Protein AF-A0A0L9VII1-F1 (afdb_monomer)

Nearest PDB structures (foldseek):
  7opo-assembly6_K  TM=8.783E-01  e=5.253E-01  Homo sapiens
  2jed-assembly2_B  TM=7.831E-01  e=4.594E-01  Homo sapiens
  3iw4-assembly1_A  TM=8.078E-01  e=8.975E-01  Homo sapiens
  6g78-assembly2_B  TM=8.045E-01  e=1.026E+00  Homo sapiens
  4qd6-assembly1_A  TM=7.711E-01  e=4.187E+00  Homo sapiens

Sequence (50 aa):
MAMAAPGQLNVNESPSWGSRSVDCFEKLEQIGEGTYGGVMWFQVLDITYV

pLDDT: mean 71.23, std 10.89, range [44.97, 90.94]

Solvent-accessible surface area (backbone atoms only — not comparable to full-atom values): 3653 Å² total; per-residue (Å²): 136,87,82,80,58,93,81,75,52,99,63,73,76,73,72,84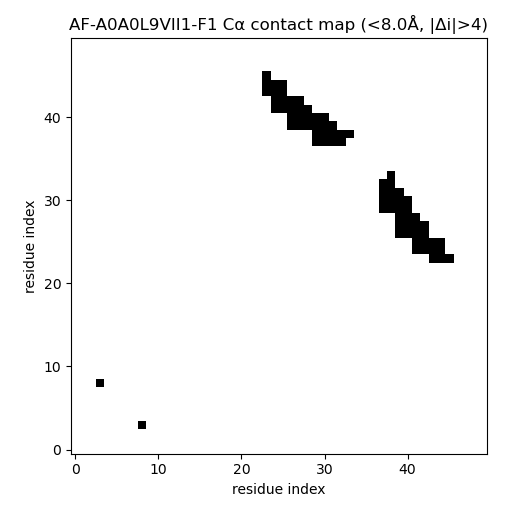,76,66,92,71,62,76,87,48,45,48,79,72,50,79,77,47,76,51,100,90,49,69,46,62,46,59,49,77,75,71,83,82,83,128

Secondary structure (DSSP, 8-state):
-PPPPTTSS------------GGGEEEEEEEEEETTEEEEEEEES-----

Foldseek 3Di:
DDDDDPPPDPDPPDPCPDPDDPVQWDWDAWPDADPVGTDTDTDRNDDPDD

Organism: Phaseolus angularis (NCBI:txid3914)

Mean predicted aligned error: 13.13 Å

Radius of gyration: 16.97 Å; Cα contacts (8 Å, |Δi|>4): 37; chains: 1; bounding box: 29×36×35 Å

Structure (mmCIF, N/CA/C/O backbone):
data_AF-A0A0L9VII1-F1
#
_entry.id   AF-A0A0L9VII1-F1
#
loop_
_atom_site.group_PDB
_atom_site.id
_atom_site.type_symbol
_atom_site.label_atom_id
_atom_site.label_alt_id
_atom_site.label_comp_id
_atom_site.label_asym_id
_atom_site.label_entity_id
_atom_site.label_seq_id
_atom_site.pdbx_PDB_ins_code
_atom_site.Cartn_x
_atom_site.Cartn_y
_atom_site.Cartn_z
_atom_site.occupancy
_atom_site.B_iso_or_equiv
_atom_site.auth_seq_id
_atom_site.auth_comp_id
_atom_site.auth_asym_id
_atom_site.auth_atom_id
_atom_site.pdbx_PDB_model_num
ATOM 1 N N . MET A 1 1 ? -20.438 -20.340 -23.371 1.00 44.97 1 MET A N 1
ATOM 2 C CA . MET A 1 1 ? -18.977 -20.197 -23.193 1.00 44.97 1 MET A CA 1
ATOM 3 C C . MET A 1 1 ? -18.453 -21.474 -22.558 1.00 44.97 1 MET A C 1
ATOM 5 O O . MET A 1 1 ? -18.978 -21.847 -21.519 1.00 44.97 1 MET A O 1
ATOM 9 N N . ALA A 1 2 ? -17.505 -22.168 -23.190 1.00 67.94 2 ALA A N 1
ATOM 10 C CA . ALA A 1 2 ? -16.840 -23.333 -22.604 1.00 67.94 2 ALA A CA 1
ATOM 11 C C . ALA A 1 2 ? -15.595 -22.854 -21.848 1.00 67.94 2 ALA A C 1
ATOM 13 O O . ALA A 1 2 ? -14.755 -22.167 -22.425 1.00 67.94 2 ALA A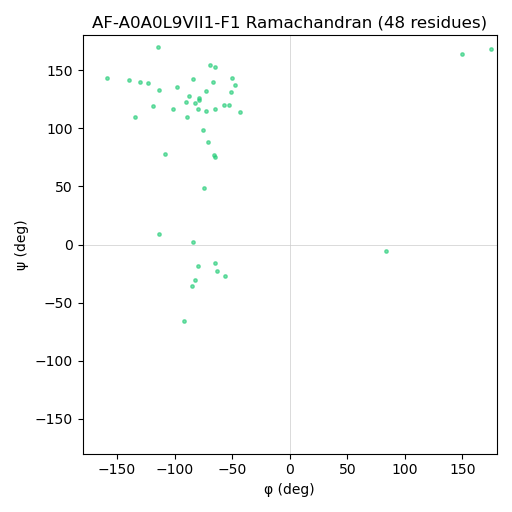 O 1
ATOM 14 N N . MET A 1 3 ? -15.506 -23.161 -20.557 1.00 70.00 3 MET A N 1
ATOM 15 C CA . MET A 1 3 ? -14.315 -22.893 -19.751 1.00 70.00 3 MET A CA 1
ATOM 16 C C . MET A 1 3 ? -13.243 -23.951 -20.028 1.00 70.00 3 MET A C 1
ATOM 18 O O . MET A 1 3 ? -13.518 -25.147 -19.952 1.00 70.00 3 MET A O 1
ATOM 22 N N . ALA A 1 4 ? -12.036 -23.508 -20.384 1.00 71.19 4 ALA A N 1
ATOM 23 C CA . ALA A 1 4 ? -10.887 -24.389 -20.569 1.00 71.19 4 ALA A CA 1
ATOM 24 C C . ALA A 1 4 ? -10.468 -25.000 -19.221 1.00 71.19 4 ALA A C 1
ATOM 26 O O . ALA A 1 4 ? -10.491 -24.316 -18.197 1.00 71.19 4 ALA A O 1
ATOM 27 N N . ALA A 1 5 ? -10.100 -26.284 -19.219 1.00 75.38 5 ALA A N 1
ATOM 28 C CA . ALA A 1 5 ? -9.647 -26.971 -18.012 1.00 75.38 5 ALA A CA 1
ATOM 29 C C . ALA A 1 5 ? -8.325 -26.369 -17.480 1.00 75.38 5 ALA A C 1
ATOM 31 O O . ALA A 1 5 ? -7.534 -25.845 -18.276 1.00 75.38 5 ALA A O 1
ATOM 32 N N . PRO A 1 6 ? -8.050 -26.465 -16.165 1.00 65.56 6 PRO A N 1
ATOM 33 C CA . PRO A 1 6 ? -6.770 -26.049 -15.592 1.00 65.56 6 PRO A CA 1
ATOM 34 C C . PRO A 1 6 ? -5.589 -26.676 -16.354 1.00 65.56 6 PRO A C 1
ATOM 36 O O . PRO A 1 6 ? -5.599 -27.871 -16.645 1.00 65.56 6 PRO A O 1
ATOM 39 N N . GLY A 1 7 ? -4.599 -25.864 -16.737 1.00 71.69 7 GLY A N 1
ATOM 40 C CA . GLY A 1 7 ? -3.417 -26.309 -17.491 1.00 71.69 7 GLY A CA 1
ATOM 41 C C . GLY A 1 7 ? -3.570 -26.412 -19.019 1.00 71.69 7 GLY A C 1
ATOM 42 O O . GLY A 1 7 ? -2.578 -26.645 -19.703 1.00 71.69 7 GLY A O 1
ATOM 43 N N . GLN A 1 8 ? -4.766 -26.207 -19.593 1.00 75.81 8 GLN A N 1
ATOM 44 C CA . GLN A 1 8 ? -4.952 -26.125 -21.059 1.00 75.81 8 GLN A CA 1
ATOM 45 C C . GLN A 1 8 ? -4.561 -24.761 -21.647 1.00 75.81 8 GLN A C 1
ATOM 47 O O . GLN A 1 8 ? -4.329 -24.645 -22.849 1.00 75.81 8 GLN A O 1
ATOM 52 N N . LEU A 1 9 ? -4.487 -23.730 -20.807 1.00 68.75 9 LEU A N 1
ATOM 53 C CA . LEU A 1 9 ? -4.043 -22.391 -21.168 1.00 68.75 9 LEU A CA 1
ATOM 54 C C . LEU A 1 9 ? -2.862 -22.029 -20.266 1.00 68.75 9 LEU A C 1
ATOM 56 O O . LEU A 1 9 ? -2.899 -22.314 -19.072 1.00 68.75 9 LEU A O 1
ATOM 60 N N . ASN A 1 10 ? -1.830 -21.388 -20.819 1.00 62.56 10 ASN A N 1
ATOM 61 C CA . ASN A 1 10 ? -0.667 -20.908 -20.065 1.00 62.56 10 ASN A CA 1
ATOM 62 C C . ASN A 1 10 ? -1.004 -19.646 -19.246 1.00 62.56 10 ASN A C 1
ATOM 64 O O . ASN A 1 10 ? -0.338 -18.618 -19.337 1.00 62.56 10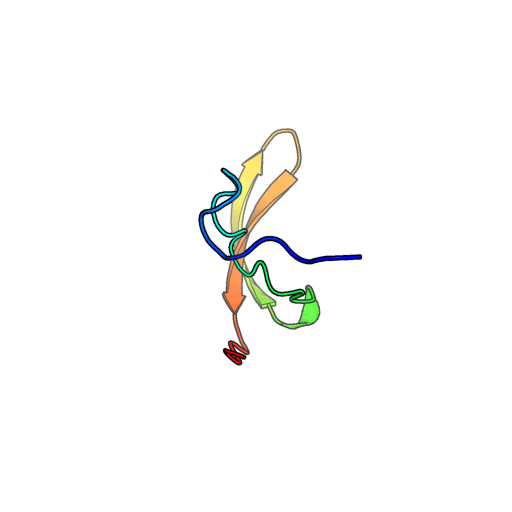 ASN A O 1
ATOM 68 N N . VAL A 1 11 ? -2.104 -19.696 -18.505 1.00 64.19 11 VAL A N 1
ATOM 69 C CA . VAL A 1 11 ? -2.398 -18.755 -17.434 1.00 64.19 11 VAL A CA 1
ATOM 70 C C . VAL A 1 11 ? -1.773 -19.354 -16.191 1.00 64.19 11 VAL A C 1
ATOM 72 O O . VAL A 1 11 ? -2.244 -20.373 -15.691 1.00 64.19 11 VAL A O 1
ATOM 75 N N . ASN A 1 12 ? -0.696 -18.738 -15.704 1.00 68.81 12 ASN A N 1
ATOM 76 C CA . ASN A 1 12 ? -0.301 -18.946 -14.319 1.00 68.81 12 ASN A CA 1
ATOM 77 C C . ASN A 1 12 ? -1.549 -18.644 -13.495 1.00 68.81 12 ASN A C 1
ATOM 79 O O . ASN A 1 12 ? -2.086 -17.544 -13.651 1.00 68.81 12 ASN A O 1
ATOM 83 N N . GLU A 1 13 ? -2.035 -19.625 -12.727 1.00 63.47 13 GLU A N 1
ATOM 84 C CA . GLU A 1 13 ? -3.233 -19.482 -11.903 1.00 63.47 13 GLU A CA 1
ATOM 85 C C . GLU A 1 13 ? -3.135 -18.123 -11.233 1.00 63.47 13 GLU A C 1
ATOM 87 O O . GLU A 1 13 ? -2.148 -17.838 -10.543 1.00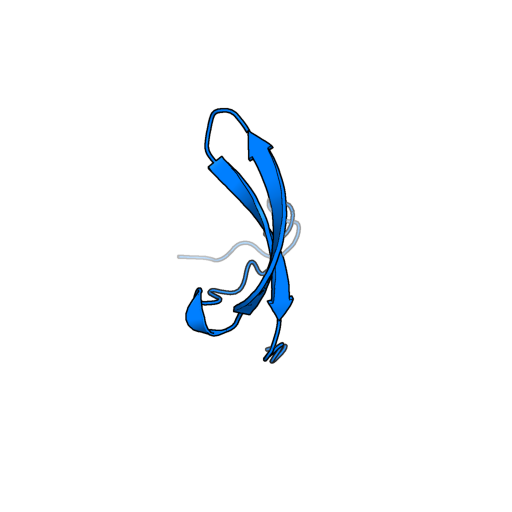 63.47 13 GLU A O 1
ATOM 92 N N . SER A 1 14 ? -4.051 -17.218 -11.596 1.00 61.47 14 SER A N 1
ATOM 93 C CA . SER A 1 14 ? -3.996 -15.873 -11.059 1.00 61.47 14 SER A CA 1
ATOM 94 C C . SER A 1 14 ? -4.055 -16.073 -9.555 1.00 61.47 14 SER A C 1
ATOM 96 O O . SER A 1 14 ? -5.022 -16.704 -9.105 1.00 61.47 14 SER A O 1
ATOM 98 N N . PRO A 1 15 ? -3.042 -15.627 -8.790 1.00 57.22 15 PRO A N 1
ATOM 99 C CA . PRO A 1 15 ? -3.140 -15.687 -7.344 1.00 57.22 15 PRO A CA 1
ATOM 100 C C . PRO A 1 15 ? -4.509 -15.131 -6.981 1.00 57.22 15 PRO A C 1
ATOM 102 O O . PRO A 1 15 ? -4.958 -14.158 -7.597 1.00 57.22 15 PRO A O 1
ATOM 105 N N . SER A 1 16 ? -5.201 -15.777 -6.047 1.00 63.34 16 SER A N 1
ATOM 106 C CA . SER A 1 16 ? -6.435 -15.247 -5.487 1.00 63.34 16 SER A CA 1
ATOM 107 C C . SER A 1 16 ? -6.072 -13.967 -4.733 1.00 63.34 16 SER A C 1
ATOM 109 O O . SER A 1 16 ? -5.942 -13.954 -3.507 1.00 63.34 16 SER A O 1
ATOM 111 N N . TRP A 1 17 ? -5.821 -12.890 -5.478 1.00 59.09 17 TRP A N 1
ATOM 112 C CA . TRP A 1 17 ? -5.734 -11.523 -5.015 1.00 59.09 17 TRP A CA 1
ATOM 113 C C . TRP A 1 17 ? -7.143 -11.200 -4.552 1.00 59.09 17 TRP A C 1
ATOM 115 O O . TRP A 1 17 ? -7.947 -10.638 -5.289 1.00 59.09 17 TRP A O 1
ATOM 125 N N . GLY A 1 18 ? -7.494 -11.712 -3.371 1.00 61.50 18 GLY A N 1
ATOM 126 C CA . GLY A 1 18 ? -8.800 -11.493 -2.785 1.00 61.50 18 GLY A CA 1
ATOM 127 C C . GLY A 1 18 ? -9.095 -9.999 -2.805 1.00 61.50 18 GLY A C 1
ATOM 128 O O . GLY A 1 18 ? -8.194 -9.180 -2.616 1.00 61.50 18 GLY A O 1
ATOM 129 N N . SER A 1 19 ? -10.347 -9.632 -3.048 1.00 55.94 19 SER A N 1
ATOM 130 C CA . SER A 1 19 ? -10.792 -8.250 -2.918 1.00 55.94 19 SER A CA 1
ATOM 131 C C . SER A 1 19 ? -10.815 -7.896 -1.432 1.00 55.94 19 SER A C 1
ATOM 133 O O . SER A 1 19 ? -11.812 -8.132 -0.751 1.00 55.94 19 SER A O 1
ATOM 135 N N . ARG A 1 20 ? -9.693 -7.414 -0.898 1.00 64.25 20 ARG A N 1
ATOM 136 C CA . ARG A 1 20 ? -9.610 -6.951 0.490 1.00 64.25 20 ARG A CA 1
ATOM 137 C C . ARG A 1 20 ? -9.666 -5.433 0.483 1.00 64.25 20 ARG A C 1
ATOM 139 O O . ARG A 1 20 ? -8.807 -4.789 -0.118 1.00 64.25 20 ARG A O 1
ATOM 146 N N . SER A 1 21 ? -10.705 -4.882 1.095 1.00 64.38 21 SER A N 1
ATOM 147 C CA . SER A 1 21 ? -10.875 -3.440 1.245 1.00 64.38 21 SER A CA 1
ATOM 148 C C . SER A 1 21 ? -9.829 -2.876 2.216 1.00 64.38 21 SER A C 1
ATOM 150 O O . SER A 1 21 ? -9.302 -3.595 3.067 1.00 64.38 21 SER A O 1
ATOM 152 N N . VAL A 1 22 ? -9.494 -1.588 2.080 1.00 62.19 22 VAL A N 1
ATOM 153 C CA . VAL A 1 22 ? -8.456 -0.927 2.902 1.00 62.19 22 VAL A CA 1
ATOM 154 C C . VAL A 1 22 ? -8.811 -0.902 4.396 1.00 62.19 22 VAL A C 1
ATOM 156 O O . VAL A 1 22 ? -7.933 -0.830 5.246 1.00 62.19 22 VAL A O 1
ATOM 159 N N . ASP A 1 23 ? -10.097 -1.016 4.711 1.00 67.12 23 ASP A N 1
ATOM 160 C CA . ASP A 1 23 ? -10.667 -1.087 6.057 1.00 67.12 23 ASP A CA 1
ATOM 161 C C . ASP A 1 23 ? -10.263 -2.340 6.859 1.00 67.12 23 ASP A C 1
ATOM 163 O O . ASP A 1 23 ? -10.367 -2.324 8.082 1.00 67.12 23 ASP A O 1
ATOM 167 N N . CYS A 1 24 ? -9.726 -3.388 6.223 1.00 69.31 24 CYS A N 1
ATOM 168 C CA . CYS A 1 24 ? -9.243 -4.595 6.916 1.00 69.31 24 CYS A CA 1
ATOM 169 C C . CYS A 1 24 ? -7.807 -4.477 7.464 1.00 69.31 24 CYS A C 1
ATOM 171 O O . CYS A 1 24 ? -7.248 -5.460 7.965 1.00 69.31 24 CYS A O 1
ATOM 173 N N . PHE A 1 25 ? -7.176 -3.316 7.303 1.00 68.44 25 PHE A N 1
ATOM 174 C CA . PHE A 1 25 ? -5.756 -3.121 7.559 1.00 68.44 25 PHE A CA 1
ATOM 175 C C . PHE A 1 25 ? -5.543 -2.089 8.664 1.00 68.44 25 PHE A C 1
ATOM 177 O O . PHE A 1 25 ? -5.892 -0.918 8.516 1.00 68.44 25 PHE A O 1
ATOM 184 N N . GLU A 1 26 ? -4.906 -2.501 9.759 1.00 77.19 26 GLU A N 1
ATOM 185 C CA . GLU A 1 26 ? -4.429 -1.555 10.766 1.00 77.19 26 GLU A CA 1
ATOM 186 C C . GLU A 1 26 ? -3.088 -0.977 10.314 1.00 77.19 26 GLU A C 1
ATOM 188 O O . GLU A 1 26 ? -2.134 -1.713 10.054 1.00 77.19 26 GLU A O 1
ATOM 193 N N . LYS A 1 27 ? -3.014 0.350 10.182 1.00 73.50 27 LYS A N 1
ATOM 194 C CA . LYS A 1 27 ? -1.787 1.064 9.815 1.00 73.50 27 LYS A CA 1
ATOM 195 C C . LYS A 1 27 ? -0.817 1.051 10.995 1.00 73.50 27 LYS A C 1
ATOM 197 O O . LYS A 1 27 ? -1.096 1.684 12.007 1.00 73.50 27 LYS A O 1
ATOM 202 N N . LEU A 1 28 ? 0.327 0.392 10.824 1.00 76.50 28 LEU A N 1
ATOM 203 C CA . LEU A 1 28 ? 1.360 0.306 11.855 1.00 76.50 28 LEU A CA 1
ATOM 204 C C . LEU A 1 28 ? 2.381 1.441 11.710 1.00 76.50 28 LEU A C 1
ATOM 206 O O . LEU A 1 28 ? 2.453 2.324 12.557 1.00 76.50 28 LEU A O 1
ATOM 210 N N . GLU A 1 29 ? 3.154 1.452 10.620 1.00 83.19 29 GLU A N 1
ATOM 211 C CA . GLU A 1 29 ? 4.278 2.384 10.461 1.00 83.19 29 GLU A CA 1
ATOM 212 C C . GLU A 1 29 ? 4.671 2.581 8.989 1.00 83.19 29 GLU A C 1
ATOM 214 O O . GLU A 1 29 ? 4.646 1.637 8.199 1.00 83.19 29 GLU A O 1
ATOM 219 N N . GLN A 1 30 ? 5.067 3.800 8.608 1.00 82.94 30 GLN A N 1
ATOM 220 C CA . GLN A 1 30 ? 5.586 4.084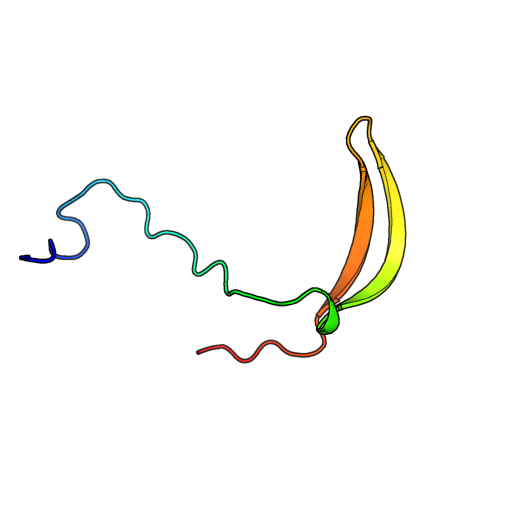 7.269 1.00 82.94 30 GLN A CA 1
ATOM 221 C C . GLN A 1 30 ? 7.046 3.631 7.137 1.00 82.94 30 GLN A C 1
ATOM 223 O O . GLN A 1 30 ? 7.909 4.077 7.882 1.00 82.94 30 GLN A O 1
ATOM 228 N N . ILE A 1 31 ? 7.317 2.789 6.140 1.00 88.56 31 ILE A N 1
ATOM 229 C CA . ILE A 1 31 ? 8.637 2.185 5.896 1.00 88.56 31 ILE A CA 1
ATOM 230 C C . ILE A 1 31 ? 9.513 3.117 5.068 1.00 88.56 31 ILE A C 1
ATOM 232 O O . ILE A 1 31 ? 10.727 3.173 5.238 1.00 88.56 31 ILE A O 1
ATOM 236 N N . GLY A 1 32 ? 8.896 3.833 4.132 1.00 87.81 32 GLY A N 1
ATOM 237 C CA . GLY A 1 32 ? 9.606 4.750 3.261 1.00 87.81 32 GLY A CA 1
ATOM 238 C C . GLY A 1 32 ? 8.706 5.346 2.194 1.00 87.81 32 GLY A C 1
ATOM 239 O O . GLY A 1 32 ? 7.577 4.902 1.979 1.00 87.81 32 GLY A O 1
ATOM 240 N N . GLU A 1 33 ? 9.225 6.360 1.517 1.00 90.94 33 GLU A N 1
ATOM 241 C CA . GLU A 1 33 ? 8.554 7.048 0.422 1.00 90.94 33 GLU A CA 1
ATOM 242 C C . GLU A 1 33 ? 9.286 6.816 -0.900 1.00 90.94 33 GLU A C 1
ATOM 244 O O . GLU A 1 33 ? 10.509 6.902 -0.986 1.00 90.94 33 GLU A O 1
ATOM 249 N N . GLY A 1 34 ? 8.524 6.475 -1.936 1.00 90.00 34 GLY A N 1
ATOM 250 C CA . GLY A 1 34 ? 8.994 6.402 -3.310 1.00 90.00 34 GLY A CA 1
ATOM 251 C C . GLY A 1 34 ? 8.317 7.462 -4.174 1.00 90.00 34 GLY A C 1
ATOM 252 O O . GLY A 1 34 ? 7.329 8.082 -3.785 1.00 90.00 34 GLY A O 1
ATOM 253 N N . THR A 1 35 ? 8.811 7.627 -5.400 1.00 85.81 35 THR A N 1
ATOM 254 C CA . THR A 1 35 ? 8.342 8.649 -6.355 1.00 85.81 35 THR A CA 1
ATOM 255 C C . THR A 1 35 ? 6.841 8.580 -6.655 1.00 85.81 35 THR A C 1
ATOM 257 O O . THR A 1 35 ? 6.232 9.593 -6.980 1.00 85.81 35 THR A O 1
ATOM 260 N N . TYR A 1 36 ? 6.240 7.396 -6.533 1.00 85.19 36 TYR A N 1
ATOM 261 C CA . TYR A 1 36 ? 4.828 7.156 -6.836 1.00 85.19 36 TYR A CA 1
ATOM 262 C C . TYR A 1 36 ? 3.989 6.801 -5.600 1.00 85.19 36 TYR A C 1
ATOM 264 O O . TYR A 1 36 ? 2.828 6.427 -5.743 1.00 85.19 36 TYR A O 1
ATOM 272 N N . GLY A 1 37 ? 4.550 6.915 -4.392 1.00 85.44 37 GLY A N 1
ATOM 273 C CA . GLY A 1 37 ? 3.815 6.670 -3.154 1.00 85.44 37 GLY A CA 1
ATOM 274 C C . GLY A 1 37 ? 4.673 6.137 -2.013 1.00 85.44 37 GLY A C 1
ATOM 275 O O . GLY A 1 37 ? 5.792 5.663 -2.204 1.00 85.44 37 GLY A O 1
ATOM 276 N N . GLY A 1 38 ? 4.118 6.221 -0.805 1.00 85.00 38 GLY A N 1
ATOM 277 C CA . GLY A 1 38 ? 4.715 5.662 0.402 1.00 85.00 38 GLY A CA 1
ATOM 278 C C . GLY A 1 38 ? 4.392 4.184 0.579 1.00 85.00 38 GLY A C 1
ATOM 279 O O . GLY A 1 38 ? 3.274 3.748 0.310 1.00 85.00 38 GLY A O 1
ATOM 28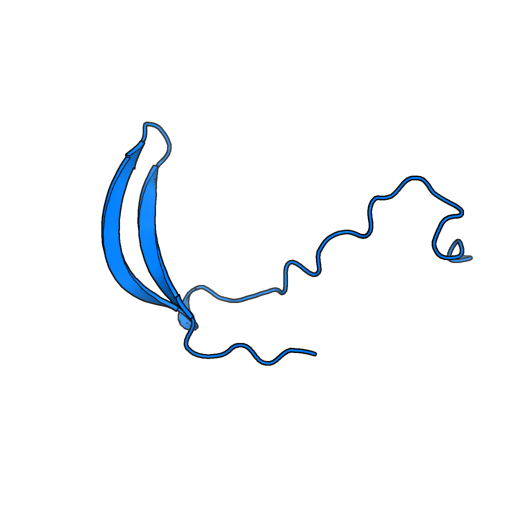0 N N . VAL A 1 39 ? 5.365 3.428 1.077 1.00 84.38 39 VAL A N 1
ATOM 281 C CA . VAL A 1 39 ? 5.192 2.043 1.514 1.00 84.38 39 VAL A CA 1
ATOM 282 C C . VAL A 1 39 ? 5.004 2.039 3.025 1.00 84.38 39 VAL A C 1
ATOM 284 O O . VAL A 1 39 ? 5.700 2.743 3.758 1.00 84.38 39 VAL A O 1
ATOM 287 N N . MET A 1 40 ? 4.040 1.258 3.498 1.00 83.38 40 MET A N 1
ATOM 288 C CA . MET A 1 40 ? 3.632 1.250 4.894 1.00 83.38 40 MET A CA 1
ATOM 289 C C . MET A 1 40 ? 3.361 -0.173 5.357 1.00 83.38 40 MET A C 1
ATOM 291 O O . MET A 1 40 ? 2.813 -0.980 4.607 1.00 83.38 40 MET A O 1
ATOM 295 N N . TRP A 1 41 ? 3.754 -0.467 6.591 1.00 81.81 41 TRP A N 1
ATOM 296 C CA . TRP A 1 41 ? 3.373 -1.689 7.269 1.00 81.81 41 TRP A CA 1
ATOM 297 C C . TRP A 1 41 ? 1.910 -1.611 7.677 1.00 81.81 41 TRP A C 1
ATOM 299 O O . TRP A 1 41 ? 1.466 -0.635 8.289 1.00 81.81 41 TRP A O 1
ATOM 309 N N . PHE A 1 42 ? 1.188 -2.681 7.370 1.00 79.81 42 PHE A N 1
ATOM 310 C CA . PHE A 1 42 ? -0.166 -2.887 7.842 1.00 79.81 42 PHE A CA 1
ATOM 311 C C . PHE A 1 42 ? -0.291 -4.277 8.452 1.00 79.81 42 PHE A C 1
ATOM 313 O O . PHE A 1 42 ? 0.236 -5.246 7.898 1.00 79.81 42 PHE A O 1
ATOM 320 N N . GLN A 1 43 ? -1.011 -4.381 9.564 1.00 77.88 43 GLN A N 1
ATOM 321 C CA . GLN A 1 43 ? -1.447 -5.665 10.093 1.00 77.88 43 GLN A CA 1
ATOM 322 C C . GLN A 1 43 ? -2.775 -6.039 9.441 1.00 77.88 43 GLN A C 1
ATOM 324 O O . GLN A 1 43 ? -3.719 -5.249 9.435 1.00 77.88 43 GLN A O 1
ATOM 329 N N . VAL A 1 44 ? -2.848 -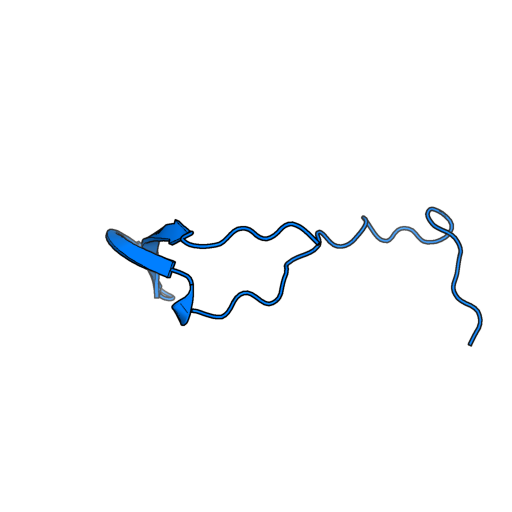7.244 8.879 1.00 77.62 44 VAL A N 1
ATOM 330 C CA . VAL A 1 44 ? -4.099 -7.774 8.331 1.00 77.62 44 VAL A CA 1
ATOM 331 C C . VAL A 1 44 ? -4.931 -8.296 9.494 1.00 77.62 44 VAL A C 1
ATOM 333 O O . VAL A 1 44 ? -4.489 -9.216 10.180 1.00 77.62 44 VAL A O 1
ATOM 336 N N . LEU A 1 45 ? -6.099 -7.698 9.731 1.00 67.19 45 LEU A N 1
ATOM 337 C CA . LEU A 1 45 ? -6.945 -8.060 10.871 1.00 67.19 45 LEU A CA 1
ATOM 338 C C . LEU A 1 45 ? -7.804 -9.302 10.589 1.00 67.19 45 LEU A C 1
ATOM 340 O O . LEU A 1 45 ? -8.002 -10.112 11.488 1.00 67.19 45 LEU A O 1
ATOM 344 N N . ASP A 1 46 ? -8.195 -9.528 9.331 1.00 61.16 46 ASP A N 1
ATOM 345 C CA . ASP A 1 46 ? -9.029 -10.667 8.938 1.00 61.16 46 ASP A CA 1
ATOM 346 C C . ASP A 1 46 ? -8.484 -11.348 7.674 1.00 61.16 46 ASP A C 1
ATOM 348 O O . ASP A 1 46 ? -8.543 -10.815 6.562 1.00 61.16 46 ASP A O 1
ATOM 352 N N . ILE A 1 47 ? -7.947 -12.562 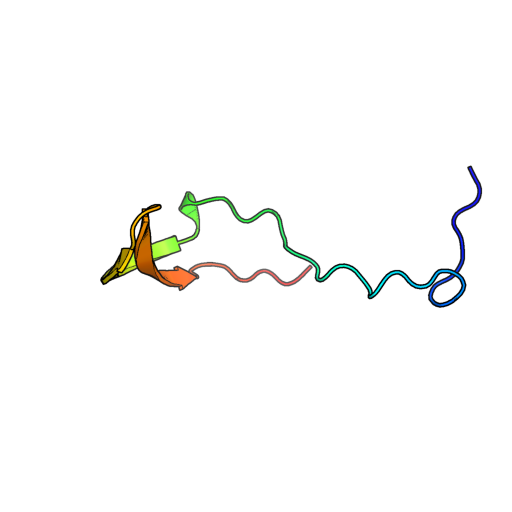7.830 1.00 62.72 47 ILE A N 1
ATOM 353 C CA . ILE A 1 47 ? -7.671 -13.465 6.707 1.00 62.72 47 ILE A CA 1
ATOM 354 C C . ILE A 1 47 ? -8.674 -14.611 6.768 1.00 62.72 47 ILE A C 1
ATOM 356 O O . ILE A 1 47 ? -8.353 -15.721 7.191 1.00 62.72 47 ILE A O 1
ATOM 360 N N . THR A 1 48 ? -9.901 -14.351 6.328 1.00 57.38 48 THR A N 1
ATOM 361 C CA . THR A 1 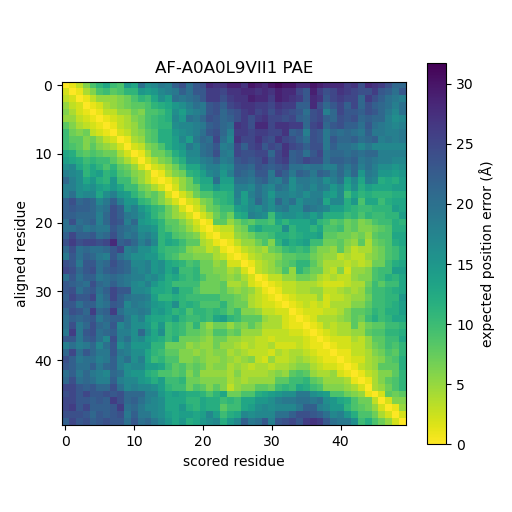48 ? -10.823 -15.438 5.996 1.00 57.38 48 THR A CA 1
ATOM 362 C C . THR A 1 48 ? -10.364 -16.018 4.661 1.00 57.38 48 THR A C 1
ATOM 364 O O . THR A 1 48 ? -10.604 -15.435 3.604 1.00 57.38 48 THR A O 1
ATOM 367 N N . TYR A 1 49 ? -9.620 -17.124 4.710 1.00 56.62 49 TYR A N 1
ATOM 368 C CA . TYR A 1 49 ? -9.380 -17.950 3.528 1.00 56.62 49 TYR A CA 1
ATOM 369 C C . TYR A 1 49 ? -10.731 -18.534 3.104 1.00 56.62 49 TYR A C 1
ATOM 371 O O . TYR A 1 49 ? -11.361 -19.243 3.889 1.00 56.62 49 TYR A O 1
ATOM 379 N N . VAL A 1 50 ? -11.190 -18.171 1.906 1.00 54.75 50 VAL A N 1
ATOM 380 C CA . VAL A 1 50 ? -12.311 -18.837 1.226 1.00 54.75 50 VAL A CA 1
ATOM 381 C C . VAL A 1 50 ? -11.769 -20.002 0.419 1.00 54.75 50 VAL A C 1
ATOM 383 O O . VAL A 1 50 ? -10.692 -19.812 -0.193 1.00 54.75 50 VAL A O 1
#